Protein AF-A0A0L7K391-F1 (afdb_monomer_lite)

Structure (mmCIF, N/CA/C/O backbone):
data_AF-A0A0L7K391-F1
#
_entry.id   AF-A0A0L7K391-F1
#
loop_
_atom_site.group_PDB
_atom_site.id
_atom_site.type_symbol
_atom_site.label_atom_id
_atom_site.label_alt_id
_atom_site.label_comp_id
_atom_site.label_asym_id
_atom_site.label_entity_id
_atom_site.label_seq_id
_atom_site.pdbx_PDB_ins_code
_atom_site.Cartn_x
_atom_site.Cartn_y
_atom_site.Cartn_z
_atom_site.occupancy
_atom_site.B_iso_or_equiv
_atom_site.auth_seq_id
_atom_site.auth_comp_id
_atom_site.auth_asym_id
_atom_site.auth_atom_id
_atom_site.pdbx_PDB_model_num
ATOM 1 N N . MET A 1 1 ? -10.294 7.315 -18.410 1.00 51.59 1 MET A N 1
ATOM 2 C CA . MET A 1 1 ? -10.729 6.185 -17.557 1.00 51.59 1 MET A CA 1
ATOM 3 C C . MET A 1 1 ? -11.109 4.986 -18.436 1.00 51.59 1 MET A C 1
ATOM 5 O O . MET A 1 1 ? -12.264 4.596 -18.462 1.00 51.59 1 MET A O 1
ATOM 9 N N . THR A 1 2 ? -10.174 4.421 -19.208 1.00 54.22 2 THR A N 1
ATOM 10 C CA . THR A 1 2 ? -10.465 3.352 -20.199 1.00 54.22 2 THR A CA 1
ATOM 11 C C . THR A 1 2 ? -9.591 2.104 -20.011 1.00 54.22 2 THR A C 1
ATOM 13 O O . THR A 1 2 ? -9.459 1.304 -20.928 1.00 54.22 2 THR A O 1
ATOM 16 N N . VAL A 1 3 ? -8.982 1.930 -18.831 1.00 61.28 3 VAL A N 1
ATOM 17 C CA . VAL A 1 3 ? -7.977 0.874 -18.574 1.00 61.28 3 VAL A CA 1
ATOM 18 C C . VAL A 1 3 ? -8.540 -0.302 -17.756 1.00 61.28 3 VAL A C 1
ATOM 20 O O . VAL A 1 3 ? -8.054 -1.418 -17.892 1.00 61.28 3 VAL A O 1
ATOM 23 N N . LEU A 1 4 ? -9.588 -0.093 -16.943 1.00 67.88 4 LEU A N 1
ATOM 24 C CA . LEU A 1 4 ? -10.223 -1.136 -16.121 1.00 67.88 4 LEU A CA 1
ATOM 25 C C . LEU A 1 4 ? -11.735 -1.216 -16.373 1.00 67.88 4 LEU A C 1
ATOM 27 O O . LEU A 1 4 ? -12.401 -0.194 -16.543 1.00 67.88 4 LEU A O 1
ATOM 31 N N . ARG A 1 5 ? -12.276 -2.441 -16.349 1.00 79.69 5 ARG A N 1
ATOM 32 C CA . ARG A 1 5 ? -13.719 -2.728 -16.427 1.00 79.69 5 ARG A CA 1
ATOM 33 C C . ARG A 1 5 ? -14.443 -2.089 -15.234 1.00 79.69 5 ARG A C 1
ATOM 35 O O . ARG A 1 5 ? -13.930 -2.113 -14.118 1.00 79.69 5 ARG A O 1
ATOM 42 N N . THR A 1 6 ? -15.639 -1.547 -15.462 1.00 79.19 6 THR A N 1
ATOM 43 C CA . THR A 1 6 ? -16.458 -0.852 -14.444 1.00 79.19 6 THR A CA 1
ATOM 44 C C . THR A 1 6 ? -16.717 -1.692 -13.194 1.00 79.19 6 THR A C 1
ATOM 46 O O . THR A 1 6 ? -16.760 -1.157 -12.090 1.00 79.19 6 THR A O 1
ATOM 49 N N . GLU A 1 7 ? -16.810 -3.011 -13.343 1.00 83.12 7 GLU A N 1
ATOM 50 C CA . GLU A 1 7 ? -16.987 -3.933 -12.218 1.00 83.12 7 GLU A CA 1
ATOM 51 C C . GLU A 1 7 ? -15.788 -3.947 -11.266 1.00 83.12 7 GLU A C 1
ATOM 53 O O . GLU A 1 7 ? -15.963 -3.984 -10.051 1.00 83.12 7 GLU A O 1
ATOM 58 N N . VAL A 1 8 ? -14.569 -3.824 -11.801 1.00 81.12 8 VAL A N 1
ATOM 59 C CA . VAL A 1 8 ? -13.348 -3.792 -10.984 1.00 81.12 8 VAL A CA 1
ATOM 60 C C . VAL A 1 8 ? -13.247 -2.472 -10.221 1.00 81.12 8 VAL A C 1
ATOM 62 O O . VAL A 1 8 ? -12.801 -2.426 -9.078 1.00 81.12 8 VAL A O 1
ATOM 65 N N . TRP A 1 9 ? -13.728 -1.384 -10.822 1.00 81.81 9 TRP A N 1
ATOM 66 C CA . TRP A 1 9 ? -13.845 -0.104 -10.128 1.00 81.81 9 TRP A CA 1
ATOM 67 C C . TRP A 1 9 ? -14.771 -0.196 -8.914 1.00 81.81 9 TRP A C 1
ATOM 69 O O . TRP A 1 9 ? -14.406 0.258 -7.830 1.00 81.81 9 TRP A O 1
ATOM 79 N N . LEU A 1 10 ? -15.933 -0.833 -9.072 1.00 84.12 10 LEU A N 1
ATOM 80 C CA . LEU A 1 10 ? -16.865 -1.052 -7.967 1.00 84.12 10 LEU A CA 1
ATOM 81 C C . LEU A 1 10 ? -16.259 -1.949 -6.881 1.00 84.12 10 LEU A C 1
ATOM 83 O O . LEU A 1 10 ? -16.410 -1.642 -5.699 1.00 84.12 10 LEU A O 1
ATOM 87 N N . SER A 1 11 ? -15.520 -3.000 -7.254 1.00 83.69 11 SER A N 1
ATOM 88 C CA . SER A 1 11 ? -14.866 -3.873 -6.272 1.00 83.69 11 SER A CA 1
ATOM 89 C C . SER A 1 11 ? -13.751 -3.169 -5.498 1.00 83.69 11 SER A C 1
ATOM 91 O O . SER A 1 11 ? -13.618 -3.394 -4.299 1.00 83.69 11 SER A O 1
ATOM 93 N N . ILE A 1 12 ? -12.974 -2.289 -6.143 1.00 83.81 12 ILE A N 1
ATOM 94 C CA . ILE A 1 12 ? -11.925 -1.501 -5.472 1.00 83.81 12 ILE A CA 1
ATOM 95 C C . ILE A 1 12 ? -12.550 -0.541 -4.458 1.00 83.81 12 ILE A C 1
ATOM 97 O O . ILE A 1 12 ? -12.114 -0.481 -3.310 1.00 83.81 12 ILE A O 1
ATOM 101 N N . VAL A 1 13 ? -13.603 0.179 -4.853 1.00 85.88 13 VAL A N 1
ATOM 102 C CA . VAL A 1 13 ? -14.309 1.099 -3.949 1.00 85.88 13 VAL A CA 1
ATOM 103 C C . VAL A 1 13 ? -14.921 0.336 -2.773 1.00 85.88 13 VAL A C 1
ATOM 105 O O . VAL A 1 13 ? -14.762 0.753 -1.627 1.00 85.88 13 VAL A O 1
ATOM 108 N N . ALA A 1 14 ? -15.556 -0.811 -3.027 1.00 86.69 14 ALA A N 1
ATOM 109 C CA . ALA A 1 14 ? -16.107 -1.658 -1.974 1.00 86.69 14 ALA A CA 1
ATOM 110 C C . ALA A 1 14 ? -15.020 -2.161 -1.007 1.00 86.69 14 ALA A C 1
ATOM 112 O O . ALA A 1 14 ? -15.203 -2.087 0.207 1.00 86.69 14 ALA A O 1
ATOM 113 N N . ALA A 1 15 ? -13.871 -2.607 -1.522 1.00 84.31 15 ALA A N 1
ATOM 114 C CA . ALA A 1 15 ? -12.750 -3.071 -0.708 1.00 84.31 15 ALA A CA 1
ATOM 115 C C . ALA A 1 15 ? -12.150 -1.955 0.163 1.00 84.31 15 ALA A C 1
ATOM 117 O O . ALA A 1 15 ? -11.859 -2.193 1.336 1.00 84.31 15 ALA A O 1
ATOM 118 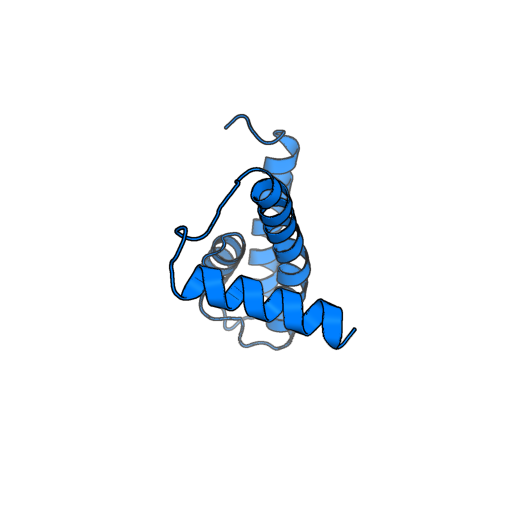N N . LEU A 1 16 ? -12.012 -0.733 -0.363 1.00 85.38 16 LEU A N 1
ATOM 119 C CA . LEU A 1 16 ? -11.524 0.422 0.401 1.00 85.38 16 LEU A CA 1
ATOM 120 C C . LEU A 1 16 ? -12.471 0.788 1.547 1.00 85.38 16 LEU A C 1
ATOM 122 O O . LEU A 1 16 ? -12.021 1.000 2.673 1.00 85.38 16 LEU A O 1
ATOM 126 N N . VAL A 1 17 ? -13.778 0.820 1.276 1.00 88.44 17 VAL A N 1
ATOM 127 C CA . VAL A 1 17 ? -14.789 1.123 2.297 1.00 88.44 17 VAL A CA 1
ATOM 128 C C . VAL A 1 17 ? -14.812 0.040 3.370 1.00 88.44 17 VAL A C 1
ATOM 130 O O . VAL A 1 17 ? -14.749 0.362 4.553 1.00 88.44 17 VAL A O 1
ATOM 133 N N . LEU A 1 18 ? -14.820 -1.236 2.973 1.00 88.31 18 LEU A N 1
ATOM 134 C CA . LEU A 1 18 ? -14.780 -2.360 3.910 1.00 88.31 18 LEU A CA 1
ATOM 135 C C . LEU A 1 18 ? -13.519 -2.333 4.776 1.00 88.31 18 LEU A C 1
ATOM 137 O O . LEU A 1 18 ? -13.617 -2.491 5.989 1.00 88.31 18 LEU A O 1
ATOM 141 N N . THR A 1 19 ? -12.351 -2.081 4.185 1.00 84.62 19 THR A N 1
ATOM 142 C CA . THR A 1 19 ? -11.075 -2.039 4.914 1.00 84.62 19 THR A CA 1
ATOM 143 C C . THR A 1 19 ? -11.030 -0.858 5.887 1.00 84.62 19 THR A C 1
ATOM 145 O O . THR A 1 19 ? -10.672 -1.043 7.048 1.00 84.62 19 THR A O 1
ATOM 148 N N . GLY A 1 20 ? -11.471 0.334 5.470 1.00 85.12 20 GLY A N 1
ATOM 149 C CA . GLY A 1 20 ? -11.561 1.508 6.345 1.00 85.12 20 GLY A CA 1
ATOM 150 C C . GLY A 1 20 ? -12.539 1.308 7.507 1.00 85.12 20 GLY A C 1
ATOM 151 O O . GLY A 1 20 ? -12.210 1.610 8.654 1.00 85.12 20 GLY A O 1
ATOM 152 N N . SER A 1 21 ? -13.718 0.734 7.243 1.00 86.38 21 SER A N 1
ATOM 153 C CA . SER A 1 21 ? -14.695 0.396 8.285 1.00 86.38 21 SER A CA 1
ATOM 154 C C . SER A 1 21 ? -14.188 -0.691 9.236 1.00 86.38 21 SER A C 1
ATOM 156 O O . SER A 1 21 ? -14.416 -0.600 10.439 1.00 86.38 21 SER A O 1
ATOM 158 N N . MET A 1 22 ? -13.477 -1.696 8.724 1.00 84.31 22 MET A N 1
ATOM 159 C CA . MET A 1 22 ? -12.908 -2.781 9.525 1.00 84.31 22 MET A CA 1
ATOM 160 C C . MET A 1 22 ? -11.797 -2.277 10.457 1.00 84.31 22 MET A C 1
ATOM 162 O O . MET A 1 22 ? -11.796 -2.619 11.637 1.00 84.31 22 MET A O 1
ATOM 166 N N . ILE A 1 23 ? -10.894 -1.420 9.962 1.00 83.25 23 ILE A N 1
ATOM 167 C CA . ILE A 1 23 ? -9.846 -0.785 10.778 1.00 83.25 23 ILE A CA 1
ATOM 168 C C . ILE A 1 23 ? -10.477 0.058 11.890 1.00 83.25 23 ILE A C 1
ATOM 170 O O . ILE A 1 23 ? -10.101 -0.094 13.047 1.00 83.25 23 ILE A O 1
ATOM 174 N N . TRP A 1 24 ? -11.491 0.864 11.568 1.00 83.25 24 TRP A N 1
ATOM 175 C CA . TRP A 1 24 ? -12.192 1.680 12.562 1.00 83.25 24 TRP A CA 1
ATOM 176 C C . TRP A 1 24 ? -12.918 0.852 13.640 1.00 83.25 24 TRP A C 1
ATOM 178 O O . TRP A 1 24 ? -13.016 1.258 14.800 1.00 83.25 24 TRP A O 1
ATOM 188 N N . LEU A 1 25 ? -13.459 -0.315 13.279 1.00 82.44 25 LEU A N 1
ATOM 189 C CA . LEU A 1 25 ? -1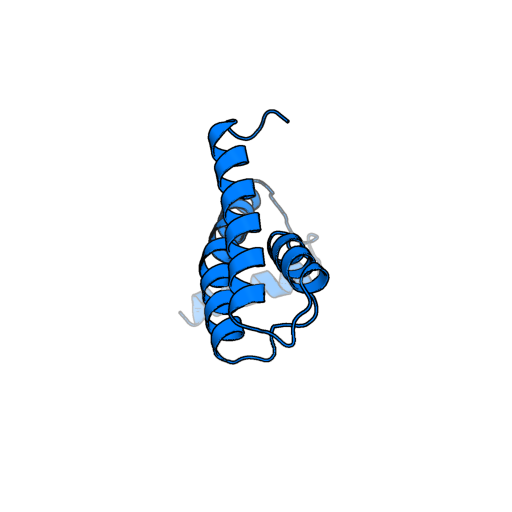4.101 -1.202 14.251 1.00 82.44 25 LEU A CA 1
ATOM 190 C C . LEU A 1 25 ? -13.086 -1.867 15.186 1.00 82.44 25 LEU A C 1
ATOM 192 O O . LEU A 1 25 ? -13.379 -2.026 16.373 1.00 82.44 25 LEU A O 1
ATOM 196 N N . LEU A 1 26 ? -11.929 -2.256 14.649 1.00 80.56 26 LEU A N 1
ATOM 197 C CA . LEU A 1 26 ? -10.884 -2.990 15.363 1.00 80.56 26 LEU A CA 1
ATOM 198 C C . LEU A 1 26 ? -9.981 -2.092 16.210 1.00 80.56 26 LEU A C 1
ATOM 200 O O . LEU A 1 26 ? -9.464 -2.558 17.224 1.00 80.56 26 LEU A O 1
ATOM 204 N N . ASP A 1 27 ? -9.795 -0.836 15.811 1.00 74.25 27 ASP A N 1
ATOM 205 C CA . ASP A 1 27 ? -8.961 0.129 16.515 1.00 74.25 27 ASP A CA 1
ATOM 206 C C . ASP A 1 27 ? -9.782 1.373 16.878 1.00 74.25 27 ASP A C 1
ATOM 208 O O . ASP A 1 27 ? -10.005 2.269 16.066 1.00 74.25 27 ASP A O 1
ATOM 212 N N . LYS A 1 28 ? -10.259 1.409 18.128 1.00 71.56 28 LYS A N 1
ATOM 213 C CA . LYS A 1 28 ? -11.055 2.524 18.665 1.00 71.56 28 LYS A CA 1
ATOM 214 C C . LYS A 1 28 ? -10.226 3.780 18.931 1.00 71.56 28 LYS A C 1
ATOM 216 O O . LYS A 1 28 ? -10.820 4.839 19.123 1.00 71.56 28 LYS A O 1
ATOM 221 N N . GLU A 1 29 ? -8.897 3.669 18.957 1.00 72.50 29 GLU A N 1
ATOM 222 C CA . GLU A 1 29 ? -8.000 4.823 19.068 1.00 72.50 29 GLU A CA 1
ATOM 223 C C . GLU A 1 29 ? -7.778 5.497 17.710 1.00 72.50 29 GLU A C 1
ATOM 225 O O . GLU A 1 29 ? -7.449 6.680 17.662 1.00 72.50 29 GLU A O 1
ATOM 230 N N . PHE A 1 30 ? -7.986 4.765 16.613 1.00 75.69 30 PHE A N 1
ATOM 231 C CA . PHE A 1 30 ? -7.849 5.273 15.256 1.00 75.69 30 PHE A CA 1
ATOM 232 C C . PHE A 1 30 ? -9.145 5.969 14.818 1.00 75.69 30 PHE A C 1
ATOM 234 O O . PHE A 1 30 ? -10.226 5.373 14.761 1.00 75.69 30 PHE A O 1
ATOM 241 N N . THR A 1 31 ? -9.073 7.259 14.491 1.00 83.50 31 THR A N 1
ATOM 242 C CA . THR A 1 31 ? -10.263 8.028 14.106 1.00 83.50 31 THR A CA 1
ATOM 243 C C . THR A 1 31 ? -10.828 7.510 12.775 1.00 83.50 31 THR A C 1
ATOM 245 O O . THR A 1 31 ? -10.093 7.029 11.910 1.00 83.50 31 THR A O 1
ATOM 248 N N . LEU A 1 32 ? -12.140 7.667 12.538 1.00 80.94 32 LEU A N 1
ATOM 249 C CA . LEU A 1 32 ? -12.772 7.337 11.245 1.00 80.94 32 LEU A CA 1
ATOM 250 C C . LEU A 1 32 ? -12.027 7.967 10.061 1.00 80.94 32 LEU A C 1
ATOM 252 O O . LEU A 1 32 ? -11.727 7.296 9.080 1.00 80.94 32 LEU A O 1
ATOM 256 N N . LYS A 1 33 ? -11.685 9.256 10.166 1.00 82.50 33 LYS A N 1
ATOM 257 C CA . LYS A 1 33 ? -10.965 9.974 9.105 1.00 82.50 33 LYS A CA 1
ATOM 258 C C . LYS A 1 33 ? -9.598 9.353 8.817 1.00 82.50 33 LYS A C 1
ATOM 260 O O . LYS A 1 33 ? -9.243 9.199 7.655 1.00 82.50 33 LYS A O 1
ATOM 265 N N . GLU A 1 34 ? -8.873 8.961 9.859 1.00 81.81 34 GLU A N 1
ATOM 266 C CA . GLU A 1 34 ? -7.545 8.351 9.753 1.00 81.81 34 GLU A CA 1
ATOM 267 C C . GLU A 1 34 ? -7.637 6.952 9.143 1.00 81.81 34 GLU A C 1
ATOM 269 O O . GLU A 1 34 ? -6.850 6.622 8.265 1.00 81.81 34 GLU A O 1
ATOM 274 N N . SER A 1 35 ? -8.656 6.170 9.510 1.00 82.88 35 SER A N 1
ATOM 275 C CA . SER A 1 35 ? -8.896 4.823 8.968 1.00 82.88 35 SER A CA 1
ATOM 276 C C . SER A 1 35 ? -9.117 4.841 7.451 1.00 82.88 35 SER A C 1
ATOM 278 O O . SER A 1 35 ? -8.506 4.068 6.711 1.00 82.88 35 SER A O 1
ATOM 280 N N . PHE A 1 36 ? -9.965 5.754 6.964 1.00 84.31 36 PHE A N 1
ATOM 281 C CA . PHE A 1 36 ? -10.223 5.908 5.529 1.00 84.31 36 PHE A CA 1
ATOM 282 C C . PHE A 1 36 ? -9.038 6.541 4.790 1.00 84.31 36 PHE A C 1
ATOM 284 O O . PHE A 1 36 ? -8.730 6.133 3.670 1.00 84.31 36 PHE A O 1
ATOM 291 N N . TRP A 1 37 ? -8.343 7.495 5.417 1.00 83.31 37 TRP A N 1
ATOM 292 C CA . TRP A 1 37 ? -7.125 8.085 4.863 1.00 83.31 37 TRP A CA 1
ATOM 293 C C . TRP A 1 37 ? -6.011 7.046 4.710 1.00 83.31 37 TRP A C 1
ATOM 295 O O . TRP A 1 37 ? -5.377 6.968 3.660 1.00 83.31 37 TRP A O 1
ATOM 305 N N . PHE A 1 38 ? -5.820 6.193 5.716 1.00 83.81 38 PHE A N 1
ATOM 306 C CA . PHE A 1 38 ? -4.857 5.098 5.703 1.00 83.81 38 PHE A CA 1
ATOM 307 C C . PHE A 1 38 ? -5.184 4.061 4.620 1.00 83.81 38 PHE A C 1
ATOM 309 O O . PHE A 1 38 ? -4.292 3.644 3.881 1.00 83.81 38 PHE A O 1
ATOM 316 N N . ALA A 1 39 ? -6.458 3.670 4.487 1.00 83.56 39 ALA A N 1
ATOM 317 C CA . ALA A 1 39 ? -6.897 2.729 3.456 1.00 83.56 39 ALA A CA 1
ATOM 318 C C . ALA A 1 39 ? -6.649 3.275 2.037 1.00 83.56 39 ALA A C 1
ATOM 320 O O . ALA A 1 39 ? -6.162 2.550 1.170 1.00 83.56 39 ALA A O 1
ATOM 321 N N . LEU A 1 40 ? -6.922 4.566 1.818 1.00 81.88 40 LEU A N 1
ATOM 322 C CA . LEU A 1 40 ? -6.705 5.234 0.534 1.00 81.88 40 LEU A CA 1
ATOM 323 C C . LEU A 1 40 ? -5.214 5.377 0.190 1.00 81.88 40 LEU A C 1
ATOM 325 O O . LEU A 1 40 ? -4.810 5.103 -0.937 1.00 81.88 40 LEU A O 1
ATOM 329 N N . THR A 1 41 ? -4.395 5.794 1.154 1.00 80.56 41 THR A N 1
ATOM 330 C CA . THR A 1 41 ? -2.953 6.030 0.957 1.00 80.56 41 THR A CA 1
ATOM 331 C C . THR A 1 41 ? -2.145 4.734 0.886 1.00 80.56 41 THR A C 1
ATOM 333 O O . THR A 1 41 ? -1.188 4.656 0.128 1.00 80.56 41 THR A O 1
ATOM 336 N N . SER A 1 42 ? -2.580 3.663 1.554 1.00 76.06 42 SER A N 1
ATOM 337 C CA . SER A 1 42 ? -1.977 2.328 1.396 1.00 76.06 42 SER A CA 1
ATOM 338 C C . SER A 1 42 ? -2.289 1.669 0.049 1.00 76.06 42 SER A C 1
ATOM 340 O O . SER A 1 42 ? -1.611 0.721 -0.333 1.00 76.06 42 SER A O 1
ATOM 342 N N . PHE A 1 43 ? -3.322 2.124 -0.669 1.00 75.69 43 PHE A N 1
ATOM 343 C CA . PHE A 1 43 ? -3.586 1.675 -2.039 1.00 75.69 43 PHE A CA 1
ATOM 344 C C . PHE A 1 43 ? -2.632 2.326 -3.051 1.00 75.69 43 PHE A C 1
ATOM 346 O O . PHE A 1 43 ? -2.440 1.804 -4.148 1.00 75.69 43 PHE A O 1
ATOM 353 N N . THR A 1 44 ? -2.023 3.462 -2.700 1.00 77.62 44 THR A N 1
ATOM 354 C CA . THR A 1 44 ? -1.012 4.107 -3.535 1.00 77.62 44 THR A CA 1
ATOM 355 C C . THR A 1 44 ? 0.398 3.711 -3.077 1.00 77.62 44 THR A C 1
ATOM 357 O O . THR A 1 44 ? 0.611 3.353 -1.919 1.00 77.62 44 THR A O 1
ATOM 360 N N . PRO A 1 45 ? 1.417 3.811 -3.952 1.00 65.44 45 PRO A N 1
ATOM 361 C CA . PRO A 1 45 ? 2.804 3.493 -3.592 1.00 65.44 45 PRO A CA 1
ATOM 362 C C . PRO A 1 45 ? 3.403 4.400 -2.504 1.00 65.44 45 PRO A C 1
ATOM 364 O O . PRO A 1 45 ? 4.518 4.159 -2.057 1.00 65.44 45 PRO A O 1
ATOM 367 N N . GLN A 1 46 ? 2.694 5.464 -2.112 1.00 68.19 46 GLN A N 1
ATOM 368 C CA . GLN A 1 46 ? 3.110 6.396 -1.063 1.00 68.19 46 GLN A CA 1
ATOM 369 C C . GLN A 1 46 ? 2.971 5.777 0.337 1.00 68.19 46 GLN A C 1
ATOM 371 O O . GLN A 1 46 ? 3.596 6.269 1.273 1.00 68.19 46 GLN A O 1
ATOM 376 N N . GLY A 1 47 ? 2.224 4.670 0.455 1.00 69.94 47 GLY A N 1
ATOM 377 C CA . GLY A 1 47 ? 2.004 3.951 1.702 1.00 69.94 47 GLY A CA 1
ATOM 378 C C . GLY A 1 47 ? 1.011 4.656 2.627 1.00 69.94 47 GLY A C 1
ATOM 379 O O . GLY A 1 47 ? 0.692 5.832 2.463 1.00 69.94 47 GLY A O 1
ATOM 380 N N . GLY A 1 48 ? 0.499 3.915 3.610 1.00 67.44 48 GLY A N 1
ATOM 381 C CA . GLY A 1 48 ? -0.304 4.479 4.692 1.00 67.44 48 GLY A CA 1
ATOM 382 C C . GLY A 1 48 ? 0.570 5.239 5.686 1.00 67.44 48 GLY A C 1
ATOM 383 O O . GLY A 1 48 ? 1.705 4.834 5.916 1.00 67.44 48 GLY A O 1
ATOM 384 N N . GLY A 1 49 ? 0.041 6.330 6.254 1.00 72.38 49 GLY A N 1
ATOM 385 C CA . GLY A 1 49 ? 0.692 7.124 7.305 1.00 72.38 49 GLY A CA 1
ATOM 386 C C . GLY A 1 49 ? 0.918 6.338 8.606 1.00 72.38 49 GLY A C 1
ATOM 387 O O . GLY A 1 49 ? 1.490 5.253 8.606 1.00 72.38 49 GLY A O 1
ATOM 388 N N . GLU A 1 50 ? 0.487 6.863 9.752 1.00 75.94 50 GLU A N 1
ATOM 389 C CA . GLU A 1 50 ? 0.621 6.102 11.001 1.00 75.94 50 GLU A CA 1
ATOM 390 C C . GLU A 1 50 ? -0.189 4.797 10.944 1.00 75.94 50 GLU A C 1
ATOM 392 O O . GLU A 1 50 ? -1.356 4.789 10.558 1.00 75.94 50 GLU A O 1
ATOM 397 N N . ALA A 1 51 ? 0.443 3.676 11.299 1.00 76.69 51 ALA A N 1
ATOM 398 C CA . ALA A 1 51 ? -0.219 2.377 11.341 1.00 76.69 51 ALA A CA 1
ATOM 399 C C . ALA A 1 51 ? -1.110 2.245 12.595 1.00 76.69 51 ALA A C 1
ATOM 401 O O . ALA A 1 51 ? -0.791 2.848 13.626 1.00 76.69 51 ALA A O 1
ATOM 402 N N . PRO A 1 52 ? -2.162 1.399 12.558 1.00 78.81 52 PRO A N 1
ATOM 403 C CA . PRO A 1 52 ? -3.003 1.129 13.724 1.00 78.81 52 PRO A CA 1
ATOM 404 C C . PRO A 1 52 ? -2.168 0.718 14.944 1.00 78.81 52 PRO A C 1
ATOM 406 O O . PRO A 1 52 ? -1.167 -0.006 14.826 1.00 78.81 52 PRO A O 1
ATOM 409 N N . LYS A 1 53 ? -2.566 1.177 16.131 1.00 76.12 53 LYS A N 1
ATOM 410 C CA . LYS A 1 53 ? -1.872 0.867 17.391 1.00 76.12 53 LYS A CA 1
ATOM 411 C C . LYS A 1 53 ? -2.300 -0.493 17.927 1.00 76.12 53 LYS A C 1
ATOM 413 O O . LYS A 1 53 ? -1.468 -1.213 18.483 1.00 76.12 53 LYS A O 1
ATOM 418 N N . ALA A 1 54 ? -3.555 -0.876 17.691 1.00 80.06 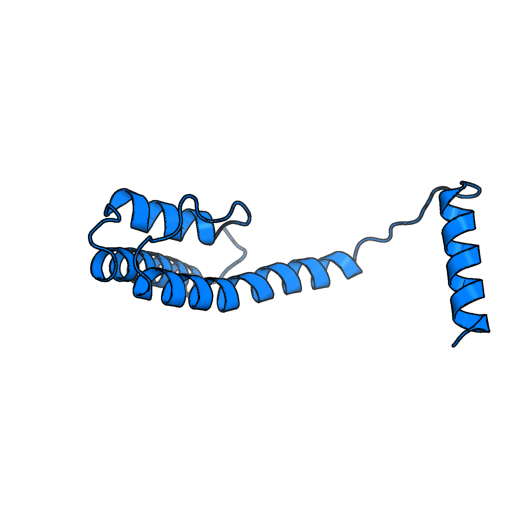54 ALA A N 1
ATOM 419 C CA . ALA A 1 54 ? -4.082 -2.177 18.070 1.00 80.06 54 ALA A CA 1
ATOM 420 C C . ALA A 1 54 ? -3.405 -3.321 17.289 1.00 80.06 54 ALA A C 1
ATOM 422 O O . ALA A 1 54 ? -3.242 -3.265 16.067 1.00 80.06 54 ALA A O 1
ATOM 423 N N . LEU A 1 55 ? -3.058 -4.408 17.992 1.00 76.69 55 LEU A N 1
ATOM 424 C CA . LEU A 1 55 ? -2.444 -5.602 17.393 1.00 76.69 55 LEU A CA 1
ATOM 425 C C . LEU A 1 55 ? -3.327 -6.206 16.285 1.00 76.69 55 LEU A C 1
ATOM 427 O O . LEU A 1 55 ? -2.822 -6.572 15.227 1.00 76.69 55 LEU A O 1
ATOM 431 N N . SER A 1 56 ? -4.645 -6.237 16.503 1.00 76.19 56 SER A N 1
ATOM 432 C CA . SER A 1 56 ? -5.644 -6.713 15.537 1.00 76.19 56 SER A CA 1
ATOM 433 C C . SER A 1 56 ? -5.674 -5.874 14.253 1.00 76.19 56 SER A C 1
ATOM 435 O O . SER A 1 56 ? -5.743 -6.429 13.155 1.00 76.19 56 SER A O 1
ATOM 437 N N . GLY A 1 57 ? -5.557 -4.547 14.376 1.00 77.88 57 GLY A N 1
ATOM 438 C CA . GLY A 1 57 ? -5.463 -3.630 13.240 1.00 77.88 57 GLY A CA 1
ATOM 439 C C . GLY A 1 57 ? -4.189 -3.854 12.424 1.00 77.88 57 GLY A C 1
ATOM 440 O O . GLY A 1 57 ? -4.236 -3.881 11.196 1.00 77.88 57 GLY A O 1
ATOM 441 N N . ARG A 1 58 ? -3.055 -4.115 13.085 1.00 80.25 58 ARG A N 1
ATOM 442 C CA . ARG A 1 58 ? -1.774 -4.388 12.410 1.00 80.25 58 ARG A CA 1
ATOM 443 C C . ARG A 1 58 ? -1.782 -5.684 11.611 1.00 80.25 58 ARG A C 1
ATOM 445 O O . ARG A 1 58 ? -1.292 -5.691 10.486 1.00 80.25 58 ARG A O 1
ATOM 452 N N . THR A 1 59 ? -2.346 -6.765 12.149 1.00 81.19 59 THR A N 1
ATOM 453 C CA . THR A 1 59 ? -2.440 -8.040 11.417 1.00 81.19 59 THR A CA 1
ATOM 454 C C . THR A 1 59 ? -3.310 -7.901 10.167 1.00 81.19 59 THR A C 1
ATOM 456 O O . THR A 1 59 ? -2.961 -8.432 9.114 1.00 81.19 59 THR A O 1
ATOM 459 N N . LEU A 1 60 ? -4.401 -7.131 10.251 1.00 81.31 60 LEU A N 1
ATOM 460 C CA . LEU A 1 60 ? -5.270 -6.855 9.108 1.00 81.31 60 LEU A CA 1
ATOM 461 C C . LEU A 1 60 ? -4.568 -6.010 8.034 1.00 81.31 60 LEU A C 1
ATOM 463 O O . LEU A 1 60 ? -4.631 -6.338 6.851 1.00 81.31 60 LEU A O 1
ATOM 467 N N . VAL A 1 61 ? -3.851 -4.959 8.441 1.00 80.38 61 VAL A N 1
ATOM 468 C CA . VAL A 1 61 ? -3.057 -4.125 7.527 1.00 80.38 61 VAL A CA 1
ATOM 469 C C . VAL A 1 61 ? -1.946 -4.934 6.858 1.00 80.38 61 VAL A C 1
ATOM 471 O O . VAL A 1 61 ? -1.754 -4.816 5.650 1.00 80.38 61 VAL A O 1
ATOM 474 N N . ALA A 1 62 ? -1.251 -5.797 7.600 1.00 81.12 62 ALA A N 1
ATOM 475 C CA . ALA A 1 62 ? -0.225 -6.671 7.039 1.00 81.12 62 ALA A CA 1
ATOM 476 C C . ALA A 1 62 ? -0.806 -7.624 5.980 1.00 81.12 62 ALA A C 1
ATOM 478 O O . ALA A 1 62 ? -0.236 -7.764 4.899 1.00 81.12 62 ALA A O 1
ATOM 479 N N . ALA A 1 63 ? -1.972 -8.222 6.250 1.00 81.75 63 ALA A N 1
ATOM 480 C CA . ALA A 1 63 ? -2.671 -9.057 5.278 1.00 81.75 63 ALA A CA 1
ATOM 481 C C . ALA A 1 63 ? -3.063 -8.260 4.022 1.00 81.75 63 ALA A C 1
ATOM 483 O O . ALA A 1 63 ? -2.837 -8.722 2.908 1.00 81.75 63 ALA A O 1
ATOM 484 N N . TYR A 1 64 ? -3.580 -7.039 4.184 1.00 79.38 64 TYR A N 1
ATOM 485 C CA . TYR A 1 64 ? -3.925 -6.154 3.068 1.00 79.38 64 TYR A CA 1
ATOM 486 C C . TYR A 1 64 ? -2.708 -5.820 2.186 1.00 79.38 64 TYR A C 1
ATOM 488 O O . TYR A 1 64 ? -2.773 -5.924 0.960 1.00 79.38 64 TYR A O 1
ATOM 496 N N . TRP A 1 65 ? -1.566 -5.503 2.798 1.00 76.00 65 TRP A N 1
ATOM 497 C CA . TRP A 1 65 ? -0.320 -5.215 2.084 1.00 76.00 65 TRP A CA 1
ATOM 498 C C . TRP A 1 65 ? 0.217 -6.418 1.296 1.00 76.00 65 TRP A C 1
ATOM 500 O O . TRP A 1 65 ? 0.714 -6.240 0.180 1.00 76.00 65 TRP A O 1
ATOM 510 N N . LEU A 1 66 ? 0.066 -7.644 1.809 1.00 75.56 66 LEU A N 1
ATOM 511 C CA . LEU A 1 66 ? 0.446 -8.861 1.080 1.00 75.56 66 LEU A CA 1
ATOM 512 C C . LEU A 1 66 ? -0.359 -9.067 -0.210 1.00 75.56 66 LEU A C 1
ATOM 514 O O . LEU A 1 66 ? 0.157 -9.661 -1.150 1.00 75.56 66 LEU A O 1
ATOM 518 N N . PHE A 1 67 ? -1.590 -8.559 -0.288 1.00 70.88 67 PHE A N 1
ATOM 519 C CA . PHE A 1 67 ? -2.392 -8.625 -1.513 1.00 70.88 67 PHE A CA 1
ATOM 520 C C . PHE A 1 67 ? -2.065 -7.504 -2.512 1.00 70.88 67 PHE A C 1
ATOM 522 O O . PHE A 1 67 ? -2.083 -7.737 -3.720 1.00 70.88 67 PHE A O 1
ATOM 529 N N . VAL A 1 68 ? -1.751 -6.295 -2.038 1.00 68.88 68 VAL A N 1
ATOM 530 C CA . VAL A 1 68 ? -1.544 -5.112 -2.901 1.00 68.88 68 VAL A CA 1
ATOM 531 C C . VAL A 1 68 ? -0.131 -5.060 -3.507 1.00 68.88 68 VAL A C 1
ATOM 533 O O . VAL A 1 68 ? 0.054 -4.666 -4.665 1.00 68.88 68 VAL A O 1
ATOM 536 N N . THR A 1 69 ? 0.884 -5.486 -2.753 1.00 69.25 69 THR A N 1
ATOM 537 C CA . THR A 1 69 ? 2.297 -5.392 -3.165 1.00 69.25 69 THR A CA 1
ATOM 538 C C . THR A 1 69 ? 2.686 -6.263 -4.371 1.00 69.25 69 THR A C 1
ATOM 540 O O . THR A 1 69 ? 3.373 -5.739 -5.256 1.00 69.25 69 THR A O 1
ATOM 543 N N . PRO A 1 70 ? 2.232 -7.527 -4.522 1.00 66.06 70 PRO A N 1
ATOM 544 C CA . PRO A 1 70 ? 2.611 -8.351 -5.667 1.00 66.06 70 PRO A CA 1
ATOM 545 C C . PRO A 1 70 ? 1.982 -7.837 -6.960 1.00 66.06 70 PRO A C 1
ATOM 547 O O . PRO A 1 70 ? 2.640 -7.822 -7.991 1.00 66.06 70 PRO A O 1
ATOM 550 N N . VAL A 1 71 ? 0.737 -7.349 -6.909 1.00 62.75 71 VAL A N 1
ATOM 551 C CA . VAL A 1 71 ? 0.045 -6.776 -8.076 1.00 62.75 71 VAL A CA 1
ATOM 552 C C . VAL A 1 71 ? 0.830 -5.599 -8.661 1.00 62.75 71 VAL A C 1
ATOM 554 O O . VAL A 1 71 ? 1.029 -5.521 -9.872 1.00 62.75 71 VAL A O 1
ATOM 557 N N . SER A 1 72 ? 1.344 -4.731 -7.789 1.00 61.44 72 SER A N 1
ATOM 558 C CA . SER A 1 72 ? 2.109 -3.540 -8.169 1.00 61.44 72 SER A CA 1
ATOM 559 C C . SER A 1 72 ? 3.482 -3.910 -8.732 1.00 61.44 72 SER A C 1
ATOM 561 O O . SER A 1 72 ? 3.920 -3.379 -9.752 1.00 61.44 72 SER A O 1
ATOM 563 N N . SER A 1 73 ? 4.157 -4.850 -8.066 1.00 66.06 73 SER A N 1
ATOM 564 C CA . SER A 1 73 ? 5.490 -5.310 -8.444 1.00 66.06 73 SER A CA 1
ATOM 565 C C . SER A 1 73 ? 5.467 -6.084 -9.759 1.00 66.06 73 SER A C 1
ATOM 567 O O . SER A 1 73 ? 6.300 -5.828 -10.620 1.00 66.06 73 SER A O 1
ATOM 569 N N . LEU A 1 74 ? 4.492 -6.972 -9.969 1.00 61.19 74 LEU A N 1
ATOM 570 C CA . LEU A 1 74 ? 4.376 -7.759 -11.197 1.00 61.19 74 LEU A CA 1
ATOM 571 C C . LEU A 1 74 ? 4.091 -6.885 -12.421 1.00 61.19 74 LEU A C 1
ATOM 573 O O . LEU A 1 74 ? 4.650 -7.144 -13.484 1.00 61.19 74 LEU A O 1
ATOM 577 N N . GLU A 1 75 ? 3.285 -5.826 -12.291 1.00 62.88 75 GLU A N 1
ATOM 578 C CA . GLU A 1 75 ? 3.088 -4.864 -13.384 1.00 62.88 75 GLU A CA 1
ATOM 579 C C . GLU A 1 75 ? 4.374 -4.074 -13.678 1.00 62.88 75 GLU A C 1
ATOM 581 O O . GLU A 1 75 ? 4.717 -3.852 -14.844 1.00 62.88 75 GLU A O 1
ATOM 586 N N . GLN A 1 76 ? 5.124 -3.693 -12.638 1.00 60.41 76 GLN A N 1
ATOM 587 C CA . GLN A 1 76 ? 6.433 -3.055 -12.792 1.00 60.41 76 GLN A CA 1
ATOM 588 C C . GLN A 1 76 ? 7.444 -3.997 -13.460 1.00 60.41 76 GLN A C 1
ATOM 590 O O . GLN A 1 76 ? 8.060 -3.602 -14.443 1.00 60.41 76 GLN A O 1
ATOM 595 N N . LEU A 1 77 ? 7.544 -5.253 -13.018 1.00 60.34 77 LEU A N 1
ATOM 596 C CA . LEU A 1 77 ? 8.381 -6.308 -13.602 1.00 60.34 77 LEU A CA 1
ATOM 597 C C . LEU A 1 77 ? 8.009 -6.587 -15.067 1.00 60.34 77 LEU A C 1
ATOM 599 O O . LEU A 1 77 ? 8.883 -6.630 -15.933 1.00 60.34 77 LEU A O 1
ATOM 603 N N . ALA A 1 78 ? 6.715 -6.706 -15.375 1.00 62.84 78 ALA A N 1
ATOM 604 C CA . ALA A 1 78 ? 6.231 -6.915 -16.738 1.00 62.84 78 ALA A CA 1
ATOM 605 C C . ALA A 1 78 ? 6.571 -5.728 -17.659 1.00 62.84 78 ALA A C 1
ATOM 607 O O . ALA A 1 78 ? 6.976 -5.936 -18.805 1.00 62.84 78 ALA A O 1
ATOM 608 N N . ARG A 1 79 ? 6.476 -4.483 -17.162 1.00 62.34 79 ARG A N 1
ATOM 609 C CA . ARG A 1 79 ? 6.898 -3.276 -17.900 1.00 62.34 79 ARG A CA 1
ATOM 610 C C . ARG A 1 79 ? 8.411 -3.143 -18.024 1.00 62.34 79 ARG A C 1
ATOM 612 O O . ARG A 1 79 ? 8.877 -2.599 -19.025 1.00 62.34 79 ARG A O 1
ATOM 619 N N . GLN A 1 80 ? 9.163 -3.633 -17.043 1.00 60.97 80 GLN A N 1
ATOM 620 C CA . GLN A 1 80 ? 10.617 -3.510 -16.998 1.00 60.97 80 GLN A CA 1
ATOM 621 C C . GLN A 1 80 ? 11.294 -4.282 -18.136 1.00 60.97 80 GLN A C 1
ATOM 623 O O . GLN A 1 80 ? 12.320 -3.841 -18.640 1.00 60.97 80 GLN A O 1
ATOM 628 N N . SER A 1 81 ? 10.666 -5.355 -18.633 1.00 63.81 81 SER A N 1
ATOM 629 C CA . SER A 1 81 ? 11.153 -6.109 -19.801 1.00 63.81 81 SER A CA 1
ATOM 630 C C . SER A 1 81 ? 11.184 -5.310 -21.114 1.00 63.81 81 SER A C 1
ATOM 632 O O . SER A 1 81 ? 11.857 -5.709 -22.061 1.00 63.81 81 SER A O 1
ATOM 634 N N . ARG A 1 82 ? 10.456 -4.186 -21.203 1.00 69.75 82 ARG A N 1
ATOM 635 C CA . ARG A 1 82 ? 10.265 -3.438 -22.458 1.00 69.75 82 ARG A CA 1
ATOM 636 C C . ARG A 1 82 ? 11.238 -2.272 -22.646 1.00 69.75 82 ARG A C 1
ATOM 638 O O . ARG A 1 82 ? 11.200 -1.622 -23.689 1.00 69.75 82 ARG A O 1
ATOM 645 N N . ILE A 1 83 ? 12.067 -1.956 -21.654 1.00 72.69 83 ILE A N 1
ATOM 646 C CA . ILE A 1 83 ? 12.982 -0.811 -21.714 1.00 72.69 83 ILE A CA 1
ATOM 647 C C . ILE A 1 83 ? 14.418 -1.332 -21.726 1.00 72.69 83 ILE A C 1
ATOM 649 O O . ILE A 1 83 ? 14.918 -1.798 -20.709 1.00 72.69 83 ILE A O 1
ATOM 653 N N . ASN A 1 84 ? 15.087 -1.217 -22.876 1.00 74.06 84 ASN A N 1
ATOM 654 C CA . ASN A 1 84 ? 16.523 -1.467 -22.973 1.00 74.06 84 ASN A CA 1
ATOM 655 C C . ASN A 1 84 ? 17.279 -0.296 -22.344 1.00 74.06 84 ASN A C 1
ATOM 657 O O . ASN A 1 84 ? 17.222 0.828 -22.845 1.00 74.06 84 ASN A O 1
ATOM 661 N N . TYR A 1 85 ? 18.006 -0.572 -21.268 1.00 74.44 85 TYR A N 1
ATOM 662 C CA . TYR A 1 85 ? 18.974 0.344 -20.683 1.00 74.44 85 TYR A CA 1
ATOM 663 C C . TYR A 1 85 ? 20.361 -0.288 -20.760 1.0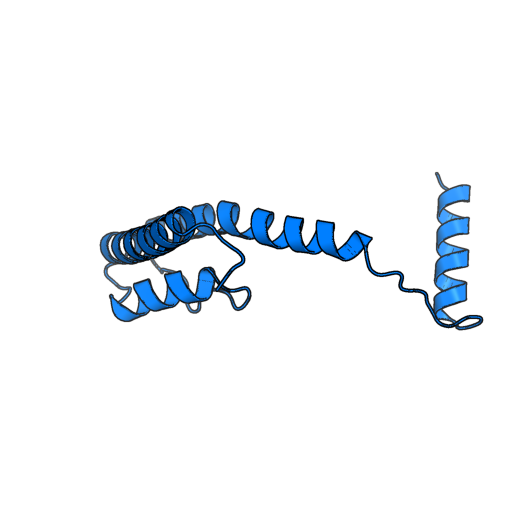0 74.44 85 TYR A C 1
ATOM 665 O O . TYR A 1 85 ? 20.529 -1.491 -20.573 1.00 74.44 85 TYR A O 1
ATOM 673 N N . THR A 1 86 ? 21.362 0.531 -21.059 1.00 84.25 86 THR A N 1
ATOM 674 C CA . THR A 1 86 ? 22.768 0.135 -21.038 1.00 84.25 86 THR A CA 1
ATOM 675 C C . THR A 1 86 ? 23.573 1.217 -20.337 1.00 84.25 86 THR A C 1
ATOM 677 O O . THR A 1 86 ? 23.137 2.362 -20.207 1.00 84.25 86 THR A O 1
ATOM 680 N N . VAL A 1 87 ? 24.742 0.836 -19.850 1.00 86.88 87 VAL A N 1
ATOM 681 C CA . VAL A 1 87 ? 25.706 1.756 -19.251 1.00 86.88 87 VAL A CA 1
ATOM 682 C C . VAL A 1 87 ? 26.505 2.450 -20.351 1.00 86.88 87 VAL A C 1
ATOM 684 O O . VAL A 1 87 ? 26.639 1.923 -21.455 1.00 86.88 87 VAL A O 1
ATOM 687 N N . VAL A 1 88 ? 27.043 3.636 -20.055 1.00 89.06 88 VAL A N 1
ATOM 688 C CA . VAL A 1 88 ? 27.881 4.378 -21.007 1.00 89.06 88 VAL A CA 1
ATOM 689 C C . VAL A 1 88 ? 29.082 3.518 -21.397 1.00 89.06 88 VAL A C 1
ATOM 691 O O . VAL A 1 88 ? 29.795 3.008 -20.526 1.00 89.06 88 VAL A O 1
ATOM 694 N N . GLU A 1 89 ? 29.290 3.357 -22.701 1.00 88.31 89 GLU A N 1
ATOM 695 C CA . GLU A 1 89 ? 30.407 2.598 -23.255 1.00 88.31 89 GLU A CA 1
ATOM 696 C C . GLU A 1 89 ? 31.745 3.177 -22.767 1.00 88.31 89 GLU A C 1
ATOM 698 O O . GLU A 1 89 ? 31.886 4.389 -22.605 1.00 88.31 89 GLU A O 1
ATOM 703 N N . ALA A 1 90 ? 32.708 2.302 -22.467 1.00 89.38 90 ALA A N 1
ATOM 704 C CA . ALA A 1 90 ? 34.019 2.660 -21.910 1.00 89.38 90 ALA A CA 1
ATOM 705 C C . ALA A 1 90 ? 34.000 3.431 -20.566 1.00 89.38 90 ALA A C 1
ATOM 707 O O . ALA A 1 90 ? 35.013 4.003 -20.163 1.00 89.38 90 ALA A O 1
ATOM 708 N N . SER A 1 91 ? 32.881 3.430 -19.833 1.00 93.94 91 SER A N 1
ATOM 709 C CA . SER A 1 91 ? 32.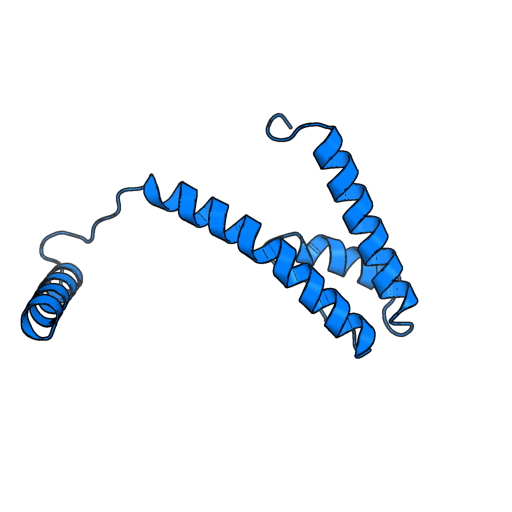834 3.963 -18.465 1.00 93.94 91 SER A CA 1
ATOM 710 C C . SER A 1 91 ? 33.364 2.965 -17.429 1.00 93.94 91 SER A C 1
ATOM 712 O O . SER A 1 91 ? 33.324 1.748 -17.625 1.00 93.94 91 SER A O 1
ATOM 714 N N . THR A 1 92 ? 33.776 3.467 -16.262 1.00 92.19 92 THR A N 1
ATOM 715 C CA . THR A 1 92 ? 34.195 2.633 -15.119 1.00 92.19 92 THR A CA 1
ATOM 716 C C . THR A 1 92 ? 33.114 1.628 -14.709 1.00 92.19 92 THR A C 1
ATOM 718 O O . THR A 1 92 ? 33.417 0.498 -14.333 1.00 92.19 92 THR A O 1
ATOM 721 N N . ILE A 1 93 ? 31.841 2.017 -14.830 1.00 89.88 93 ILE A N 1
ATOM 722 C CA . ILE A 1 93 ? 30.695 1.157 -14.520 1.00 89.88 93 ILE A CA 1
ATOM 723 C C . ILE A 1 93 ? 30.533 0.049 -15.572 1.00 89.88 93 ILE A C 1
ATOM 725 O O . ILE A 1 93 ? 30.237 -1.088 -15.214 1.00 89.88 93 ILE A O 1
ATOM 729 N N . HIS A 1 94 ? 30.796 0.332 -16.851 1.00 92.56 94 HIS A N 1
ATOM 730 C CA . HIS A 1 94 ? 30.817 -0.693 -17.899 1.00 92.56 94 HIS A CA 1
ATOM 731 C C . HIS A 1 94 ? 31.875 -1.768 -17.625 1.00 92.56 94 HIS A C 1
ATOM 733 O O . HIS A 1 94 ? 31.575 -2.959 -17.685 1.00 92.56 94 HIS A O 1
ATOM 739 N N . GLN A 1 95 ? 33.082 -1.361 -17.227 1.00 90.75 95 GLN A N 1
ATOM 740 C CA . GLN A 1 95 ? 34.157 -2.298 -16.904 1.00 90.75 95 GLN A CA 1
ATOM 741 C C . GLN A 1 95 ? 33.900 -3.084 -15.611 1.00 90.75 95 GLN A C 1
ATOM 743 O O . GLN A 1 95 ? 34.223 -4.268 -15.539 1.00 90.75 95 GLN A O 1
ATOM 748 N N . TYR A 1 96 ? 33.252 -2.468 -14.617 1.00 93.44 96 TYR A N 1
ATOM 749 C CA . TYR A 1 96 ? 32.788 -3.164 -13.416 1.00 93.44 96 TYR A CA 1
ATOM 750 C C . TYR A 1 96 ? 31.842 -4.323 -13.758 1.00 93.44 96 TYR A C 1
ATOM 752 O O . TYR A 1 96 ? 32.054 -5.440 -13.290 1.00 93.44 96 TYR A O 1
ATOM 760 N N . PHE A 1 97 ? 30.848 -4.094 -14.624 1.00 93.81 97 PHE A N 1
ATOM 761 C CA . PHE A 1 97 ? 29.913 -5.146 -15.031 1.00 93.81 97 PHE A CA 1
ATOM 762 C C . PHE A 1 97 ? 30.576 -6.259 -15.854 1.00 93.81 97 PHE A C 1
ATOM 764 O O . PHE A 1 97 ? 30.231 -7.425 -15.674 1.00 93.81 97 PHE A O 1
ATOM 771 N N . ILE A 1 98 ? 31.560 -5.935 -16.701 1.00 92.62 98 ILE A N 1
ATOM 772 C CA . ILE A 1 98 ? 32.356 -6.943 -17.422 1.00 92.62 98 ILE A CA 1
ATOM 773 C C . ILE A 1 98 ? 33.128 -7.826 -16.438 1.00 92.62 98 ILE A C 1
ATOM 775 O O . ILE A 1 98 ? 33.079 -9.051 -16.534 1.00 92.62 98 ILE A O 1
ATOM 779 N N . ASN A 1 99 ? 33.804 -7.211 -15.468 1.00 95.19 99 ASN A N 1
ATOM 780 C CA . ASN A 1 99 ? 34.579 -7.940 -14.468 1.00 95.19 99 ASN A CA 1
ATOM 781 C C . ASN A 1 99 ? 33.680 -8.803 -13.575 1.00 95.19 99 ASN A C 1
ATOM 783 O O . ASN A 1 99 ? 34.065 -9.908 -13.207 1.00 95.19 99 ASN A O 1
ATOM 787 N N . MET A 1 100 ? 32.480 -8.316 -13.250 1.00 92.31 100 MET A N 1
ATOM 788 C CA . MET A 1 100 ? 31.491 -9.064 -12.475 1.00 92.31 100 MET A CA 1
ATOM 789 C C . MET A 1 100 ? 31.006 -10.306 -13.230 1.00 92.31 100 MET A C 1
ATOM 791 O O . MET A 1 100 ? 30.990 -11.385 -12.649 1.00 92.31 100 MET A O 1
ATOM 795 N N . LYS A 1 101 ? 30.692 -10.176 -14.526 1.00 91.88 101 LYS A N 1
ATOM 796 C CA . LYS A 1 101 ? 30.327 -11.319 -15.375 1.00 91.88 101 LYS A CA 1
ATOM 797 C C . LYS A 1 101 ? 31.459 -12.343 -15.458 1.00 91.88 101 LYS A C 1
ATOM 799 O O . LYS A 1 101 ? 31.235 -13.533 -15.301 1.00 91.88 101 LYS A O 1
ATOM 804 N N . PHE A 1 102 ? 32.686 -11.869 -15.663 1.00 93.94 102 PHE A N 1
ATOM 805 C CA . PHE A 1 102 ? 33.853 -12.744 -15.714 1.00 93.94 102 PHE A CA 1
ATOM 806 C C . PHE A 1 102 ? 34.075 -13.492 -14.391 1.00 93.94 102 PHE A C 1
ATOM 808 O O . PHE A 1 102 ? 34.430 -14.667 -14.396 1.00 93.94 102 PHE A O 1
ATOM 815 N N . ALA A 1 103 ? 33.851 -12.825 -13.254 1.00 92.75 103 ALA A N 1
ATOM 816 C CA . ALA A 1 103 ? 33.935 -13.455 -11.942 1.00 92.75 103 ALA A CA 1
ATOM 817 C C . ALA A 1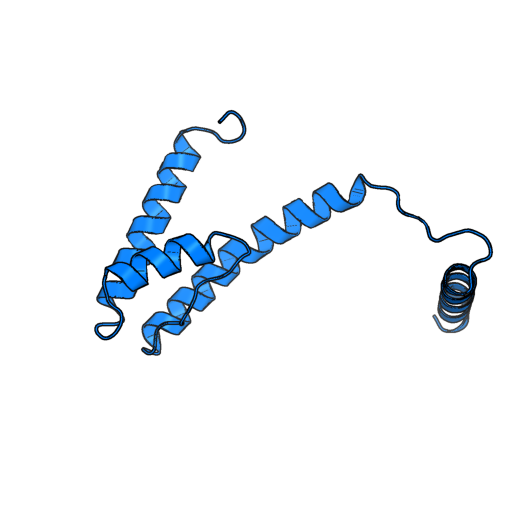 103 ? 32.846 -14.519 -11.742 1.00 92.75 103 ALA A C 1
ATOM 819 O O . ALA A 1 103 ? 33.145 -15.571 -11.189 1.00 92.75 103 ALA A O 1
ATOM 820 N N . GLU A 1 104 ? 31.619 -14.268 -12.204 1.00 91.25 104 GLU A N 1
ATOM 821 C CA . GLU A 1 104 ? 30.526 -15.247 -12.172 1.00 91.25 104 GLU A CA 1
ATOM 822 C C . GLU A 1 104 ? 30.884 -16.502 -12.976 1.00 91.25 104 GLU A C 1
ATOM 824 O O . GLU A 1 104 ? 30.924 -17.576 -12.390 1.00 91.25 104 GLU A O 1
ATOM 829 N N . ASP A 1 105 ? 31.279 -16.350 -14.245 1.00 92.44 105 ASP A N 1
ATOM 830 C CA . ASP A 1 105 ? 31.654 -17.462 -15.140 1.00 92.44 105 ASP A CA 1
ATOM 831 C C . ASP A 1 105 ? 32.892 -18.257 -14.657 1.00 92.44 105 ASP A C 1
ATOM 833 O O . ASP A 1 105 ? 33.154 -19.367 -15.120 1.00 92.44 105 ASP A O 1
ATOM 837 N N . THR A 1 106 ? 33.715 -17.670 -13.778 1.00 88.88 106 THR A N 1
ATOM 838 C CA . THR A 1 106 ? 34.916 -18.321 -13.222 1.00 88.88 106 THR A CA 1
ATOM 839 C C . THR A 1 106 ? 34.629 -19.043 -11.902 1.00 88.88 106 THR A C 1
ATOM 841 O O . THR A 1 106 ? 35.325 -20.000 -11.561 1.00 88.88 106 THR A O 1
ATOM 844 N N . LEU A 1 107 ? 33.664 -18.551 -11.120 1.00 83.62 107 LEU A N 1
ATOM 845 C CA . LEU A 1 107 ? 33.370 -19.040 -9.768 1.00 83.62 107 LEU A CA 1
ATOM 846 C C . LEU A 1 107 ? 32.167 -19.991 -9.712 1.00 83.62 107 LEU A C 1
ATOM 848 O O . LEU A 1 107 ? 32.065 -20.746 -8.742 1.00 83.62 107 LEU A O 1
ATOM 852 N N . TYR A 1 108 ? 31.289 -19.956 -10.713 1.00 71.31 108 TYR A N 1
ATOM 853 C CA . TYR A 1 108 ? 30.082 -20.777 -10.838 1.00 71.31 108 TYR A CA 1
ATOM 854 C C . TYR A 1 108 ? 30.041 -21.488 -12.191 1.00 71.31 108 TYR A C 1
ATOM 856 O O . TYR A 1 108 ? 29.454 -22.594 -12.229 1.00 71.31 108 TYR A O 1
#

pLDDT: mean 78.83, std 9.85, range [51.59, 95.19]

Sequence (108 aa):
MTVLRTEVWLSIVAALVLTGSMIWLLDKEFTLKESFWFALTSFTPQGGGEAPKALSGRTLVAAYWLFVTPVSSLEQLARQSRINYTVVEASTIHQYFINMKFAEDTLY

Radius of gyration: 21.48 Å; chains: 1; bounding box: 52×31×42 Å

Secondary structure (DSSP, 8-state):
--SS-HHHHHHHHHHHHHHHHHHHHH-TTS-HHHHHHHHHHHTSTT--SSPPSSHHHHHHHHHHHHHHHHHHHHHHHHHHTT----PPTTSHHHHHHHHHHHHHHHH-

InterPro domains:
  IPR001320 Ionotropic glutamate receptor, C-terminal [PF00060] (6-68)

Foldseek 3Di:
DPDDDPVVVVVLVVVLVVQLVVLVVQAVVQDSVLSSQQSVCCLDPNHGDDFGPGPVSVVSVVVVNVVRVVVVVVVVVVVVVVDDDDDPPPDPVNVVVVVVVVCVVVVD

Organism: Operophtera brumata (NCBI:txid104452)